Protein AF-A0A480A0G3-F1 (afdb_monomer_lite)

Organism: NCBI:txid531300

pLDDT: mean 72.16, std 15.53, range [37.84, 91.38]

Sequence (145 aa):
MTKDVKIYNQSSSEIDWKYLEASQQLQLDKQNHGADYIHLYVDDIEGDWLENWDWEDDLTDYLDAFYHHCEQGNYQFAFDTLKAGDDLLHQPENQEKGLEVYGYLVERLELECAKQTDVNNQEILKEAKHRIFILRNNGQMENMI

Structure (mmCIF, N/CA/C/O backbone):
data_AF-A0A480A0G3-F1
#
_entry.id   AF-A0A480A0G3-F1
#
loop_
_atom_site.group_PDB
_atom_site.id
_atom_site.type_symbol
_atom_site.label_atom_id
_atom_site.label_alt_id
_atom_site.label_comp_id
_atom_site.label_asym_id
_atom_site.label_entity_id
_atom_site.label_seq_id
_atom_site.pdbx_PDB_ins_code
_atom_site.Cartn_x
_atom_site.Cartn_y
_atom_site.Cartn_z
_atom_site.occupancy
_atom_site.B_iso_or_equiv
_atom_site.auth_seq_id
_atom_site.auth_comp_id
_atom_site.auth_asym_id
_atom_site.auth_atom_id
_atom_site.pdbx_PDB_model_num
ATOM 1 N N . MET A 1 1 ? -32.747 7.926 -49.176 1.00 41.00 1 MET A N 1
ATOM 2 C CA . MET A 1 1 ? -32.219 9.058 -48.386 1.00 41.00 1 MET A CA 1
ATOM 3 C C . MET A 1 1 ? -31.175 8.515 -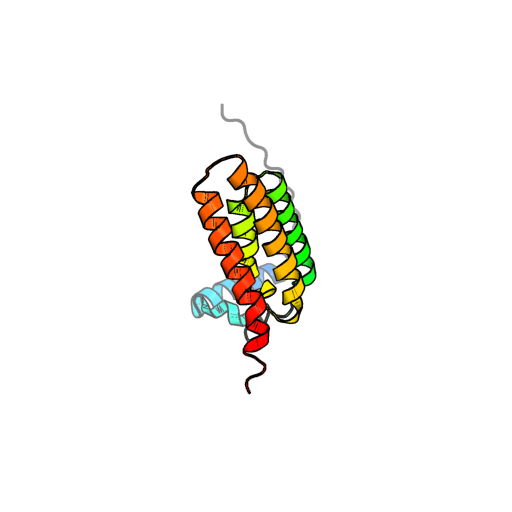47.428 1.00 41.00 1 MET A C 1
ATOM 5 O O . MET A 1 1 ? -31.530 7.974 -46.393 1.00 41.00 1 MET A O 1
ATOM 9 N N . THR A 1 2 ? -29.907 8.634 -47.792 1.00 40.97 2 THR A N 1
ATOM 10 C CA . THR A 1 2 ? -28.754 8.395 -46.919 1.00 40.97 2 THR A CA 1
ATOM 11 C C . THR A 1 2 ? -27.883 9.632 -47.065 1.00 40.97 2 THR A C 1
ATOM 13 O O . THR A 1 2 ? -27.601 10.059 -48.180 1.00 40.97 2 THR A O 1
ATOM 16 N N . LYS A 1 3 ? -27.612 10.302 -45.945 1.00 45.53 3 LYS A N 1
ATOM 17 C CA . LYS A 1 3 ? -26.909 11.586 -45.914 1.00 45.53 3 LYS A CA 1
ATOM 18 C C . LYS A 1 3 ? -25.433 11.337 -46.226 1.00 45.53 3 LYS A C 1
ATOM 20 O O . LYS A 1 3 ? -24.787 10.599 -45.489 1.00 45.53 3 LYS A O 1
ATOM 25 N N . ASP A 1 4 ? -24.931 11.953 -47.293 1.00 47.62 4 ASP A N 1
ATOM 26 C CA . ASP A 1 4 ? -23.506 11.993 -47.619 1.00 47.62 4 ASP A CA 1
ATOM 27 C C . ASP A 1 4 ? -22.721 12.655 -46.480 1.00 47.62 4 ASP A C 1
ATOM 29 O O . ASP A 1 4 ? -22.884 13.844 -46.190 1.00 47.62 4 ASP A O 1
ATOM 33 N N . VAL A 1 5 ? -21.859 11.876 -45.830 1.00 49.09 5 VAL A N 1
ATOM 34 C CA . VAL A 1 5 ? -20.850 12.389 -44.902 1.00 49.09 5 VAL A CA 1
ATOM 35 C C . VAL A 1 5 ? -19.689 12.898 -45.749 1.00 49.09 5 VAL A C 1
ATOM 37 O O . VAL A 1 5 ? -18.913 12.119 -46.299 1.00 49.09 5 VAL A O 1
ATOM 40 N N . LYS A 1 6 ? -19.575 14.222 -45.879 1.00 48.31 6 LYS A N 1
ATOM 41 C CA . LYS A 1 6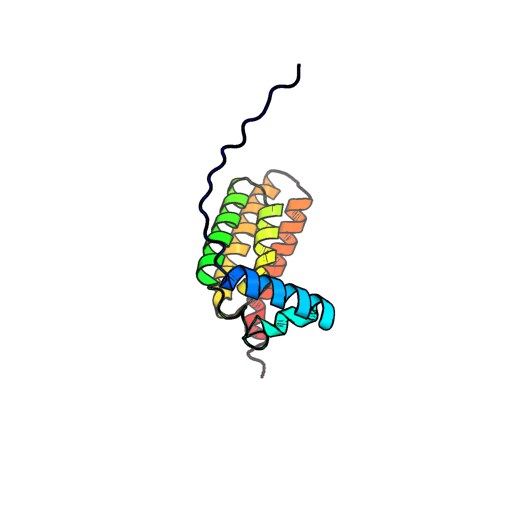 ? -18.396 14.862 -46.468 1.00 48.31 6 LYS A CA 1
ATOM 42 C C . LYS A 1 6 ? -17.229 14.720 -45.495 1.00 48.31 6 LYS A C 1
ATOM 44 O O . LYS A 1 6 ? -17.103 15.504 -44.559 1.00 48.31 6 LYS A O 1
ATOM 49 N N . ILE A 1 7 ? -16.390 13.712 -45.716 1.00 53.44 7 ILE A N 1
ATOM 50 C CA . ILE A 1 7 ? -15.070 13.638 -45.091 1.00 53.44 7 ILE A CA 1
ATOM 51 C C . ILE A 1 7 ? -14.240 14.754 -45.726 1.00 53.44 7 ILE A C 1
ATOM 53 O O . ILE A 1 7 ? -14.036 14.779 -46.941 1.00 53.44 7 ILE A O 1
ATOM 57 N N . TYR A 1 8 ? -13.839 15.726 -44.911 1.00 43.19 8 TYR A N 1
ATOM 58 C CA . TYR A 1 8 ? -12.971 16.814 -45.333 1.00 43.19 8 TYR A CA 1
ATOM 59 C C . TYR A 1 8 ? -11.650 16.222 -45.825 1.00 43.19 8 TYR A C 1
ATOM 61 O O . TYR A 1 8 ? -10.862 15.693 -45.048 1.00 43.19 8 TYR A O 1
ATOM 69 N N . ASN A 1 9 ? -11.431 16.301 -47.136 1.00 50.09 9 ASN A N 1
ATOM 70 C CA . ASN A 1 9 ? -10.154 16.002 -47.761 1.00 50.09 9 ASN A CA 1
ATOM 71 C C . ASN A 1 9 ? -9.155 17.104 -47.372 1.00 50.09 9 ASN A C 1
ATOM 73 O O . ASN A 1 9 ? -9.053 18.122 -48.054 1.00 50.09 9 ASN A O 1
ATOM 77 N N . GLN A 1 10 ? -8.450 16.922 -46.256 1.00 43.16 10 GLN A N 1
ATOM 78 C CA . GLN A 1 10 ? -7.195 17.623 -46.007 1.00 43.16 10 GLN A CA 1
ATOM 79 C C . GLN A 1 10 ? -6.079 16.816 -46.669 1.00 43.16 10 GLN A C 1
ATOM 81 O O . GLN A 1 10 ? -5.457 15.951 -46.061 1.00 43.16 10 GLN A O 1
ATOM 86 N N . SER A 1 11 ? -5.846 17.087 -47.952 1.00 51.25 11 SER A N 1
ATOM 87 C CA . SER A 1 11 ? -4.590 16.716 -48.594 1.00 51.25 11 SER A CA 1
ATOM 88 C C . SER A 1 11 ? -3.471 17.572 -47.995 1.00 51.25 11 SER A C 1
ATOM 90 O O . SER A 1 11 ? -3.377 18.756 -48.309 1.00 51.25 11 SER A O 1
ATOM 92 N N . SER A 1 12 ? -2.624 16.974 -47.157 1.00 49.94 12 SER A N 1
ATOM 93 C CA . SER A 1 12 ? -1.238 17.415 -46.981 1.00 49.94 12 SER A CA 1
ATOM 94 C C . SER A 1 12 ? -0.348 16.293 -47.497 1.00 49.94 12 SER A C 1
ATOM 96 O O . SER A 1 12 ? -0.065 15.310 -46.819 1.00 49.94 12 SER A O 1
ATOM 98 N N . SER A 1 13 ? -0.035 16.402 -48.780 1.00 58.38 13 SER A N 1
ATOM 99 C CA . SER A 1 13 ? 0.839 15.525 -49.538 1.00 58.38 13 SER A CA 1
ATOM 100 C C . SER A 1 13 ? 2.286 15.702 -49.087 1.00 58.38 13 SER A C 1
ATOM 102 O O . SER A 1 13 ? 2.974 16.577 -49.593 1.00 58.38 13 SER A O 1
ATOM 104 N N . GLU A 1 14 ? 2.729 14.856 -48.170 1.00 52.69 14 GLU A N 1
ATOM 105 C CA . GLU A 1 14 ? 4.119 14.424 -48.029 1.00 52.69 14 GLU A CA 1
ATOM 106 C C . GLU A 1 14 ? 4.055 13.126 -47.223 1.00 52.69 14 GLU A C 1
ATOM 108 O O . GLU A 1 14 ? 4.048 13.120 -45.996 1.00 52.69 14 GLU A O 1
ATOM 113 N N . ILE A 1 15 ? 3.899 11.997 -47.924 1.00 55.56 15 ILE A N 1
ATOM 114 C CA . ILE A 1 15 ? 4.295 10.722 -47.331 1.00 55.56 15 ILE A CA 1
ATOM 115 C C . ILE A 1 15 ? 5.790 10.886 -47.115 1.00 55.56 15 ILE A C 1
ATOM 117 O O . ILE A 1 15 ? 6.547 10.918 -48.086 1.00 55.56 15 ILE A O 1
ATOM 121 N N . ASP A 1 16 ? 6.196 11.086 -45.869 1.00 59.00 16 ASP A N 1
ATOM 122 C CA . ASP A 1 16 ? 7.602 11.149 -45.528 1.00 59.00 16 ASP A CA 1
ATOM 123 C C . ASP A 1 16 ? 8.172 9.756 -45.816 1.00 59.00 16 ASP A C 1
ATOM 125 O O . ASP A 1 16 ? 7.917 8.782 -45.104 1.00 59.00 16 ASP A O 1
ATOM 129 N N . TRP A 1 17 ? 8.825 9.645 -46.977 1.00 64.81 17 TRP A N 1
ATOM 130 C CA . TRP A 1 17 ? 9.242 8.385 -47.589 1.00 64.81 17 TRP A CA 1
ATOM 131 C C . TRP A 1 17 ? 10.070 7.528 -46.638 1.00 64.81 17 TRP A C 1
ATOM 133 O O . TRP A 1 17 ? 10.006 6.307 -46.721 1.00 64.81 17 TRP A O 1
ATOM 143 N N . LYS A 1 18 ? 10.749 8.164 -45.680 1.00 57.88 18 LYS A N 1
ATOM 144 C CA . LYS A 1 18 ? 11.486 7.497 -44.610 1.00 57.88 18 LYS A CA 1
ATOM 145 C C . LYS A 1 18 ? 10.579 6.670 -43.701 1.00 57.88 18 LYS A C 1
ATOM 147 O O . LYS A 1 18 ? 10.930 5.547 -43.361 1.00 57.88 18 LYS A O 1
ATOM 152 N N . TYR A 1 19 ? 9.398 7.178 -43.344 1.00 62.62 19 TYR A N 1
ATOM 153 C CA . TYR A 1 19 ? 8.430 6.429 -42.535 1.00 62.62 19 TYR A CA 1
ATOM 154 C C . TYR A 1 19 ? 7.799 5.284 -43.319 1.00 62.62 19 TYR A C 1
ATOM 156 O O . TYR A 1 19 ? 7.542 4.220 -42.753 1.00 62.62 19 TYR A O 1
ATOM 164 N N . LEU A 1 20 ? 7.555 5.478 -44.618 1.00 72.75 20 LEU A N 1
ATOM 165 C CA . LEU A 1 20 ? 7.012 4.416 -45.460 1.00 72.75 20 LEU A CA 1
ATOM 166 C C . LEU A 1 20 ? 8.036 3.294 -45.677 1.00 72.75 20 LEU A 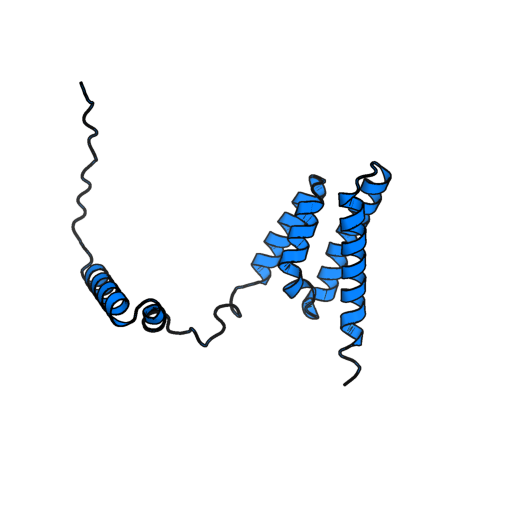C 1
ATOM 168 O O . LEU A 1 20 ? 7.682 2.124 -45.558 1.00 72.75 20 LEU A O 1
ATOM 172 N N . GLU A 1 21 ? 9.295 3.642 -45.934 1.00 73.50 21 GLU A N 1
ATOM 173 C CA . GLU A 1 21 ? 10.401 2.693 -46.076 1.00 73.50 21 GLU A CA 1
ATOM 174 C C . GLU A 1 21 ? 10.653 1.929 -44.768 1.00 73.50 21 GLU A C 1
ATOM 176 O O . GLU A 1 21 ? 10.674 0.699 -44.772 1.00 73.50 21 GLU A O 1
ATOM 181 N N . ALA A 1 22 ? 10.709 2.628 -43.628 1.00 70.38 22 ALA A N 1
ATOM 182 C CA . ALA A 1 22 ? 10.843 1.996 -42.315 1.00 70.38 22 ALA A CA 1
ATOM 183 C C . ALA A 1 22 ? 9.673 1.047 -42.004 1.00 70.38 22 ALA A C 1
ATOM 185 O O . ALA A 1 22 ? 9.876 -0.056 -41.504 1.00 70.38 22 ALA A O 1
ATOM 186 N N . SER A 1 23 ? 8.442 1.432 -42.358 1.00 71.75 23 SER A N 1
ATOM 187 C CA . SER A 1 23 ? 7.259 0.582 -42.161 1.00 71.75 23 SER A CA 1
ATOM 188 C C . SER A 1 23 ? 7.283 -0.674 -43.037 1.00 71.75 23 SER A C 1
ATOM 190 O O . SER A 1 23 ? 6.822 -1.732 -42.610 1.00 71.75 23 SER A O 1
ATOM 192 N N . GLN A 1 24 ? 7.805 -0.576 -44.263 1.00 81.19 24 GLN A N 1
ATOM 193 C CA . GLN A 1 24 ? 7.966 -1.723 -45.160 1.00 81.19 24 GLN A CA 1
ATOM 194 C C . GLN A 1 24 ? 9.054 -2.671 -44.658 1.00 81.19 24 GLN A C 1
ATOM 196 O O . GLN A 1 24 ? 8.844 -3.884 -44.651 1.00 81.19 24 GLN A O 1
ATOM 201 N N . GLN A 1 25 ? 10.169 -2.126 -44.173 1.00 78.19 25 GLN A N 1
ATOM 202 C CA . GLN A 1 25 ? 11.242 -2.921 -43.587 1.00 78.19 25 GLN A CA 1
ATOM 203 C C . GLN A 1 25 ? 10.764 -3.658 -42.327 1.00 78.19 25 GLN A C 1
ATOM 205 O O . GLN A 1 25 ? 10.936 -4.869 -42.226 1.00 78.19 25 GLN A O 1
ATOM 210 N N . LEU A 1 26 ? 10.014 -2.980 -41.451 1.00 78.00 26 LEU A N 1
ATOM 211 C CA . LEU A 1 26 ? 9.391 -3.581 -40.268 1.00 78.00 26 LEU A CA 1
ATOM 212 C C . LEU A 1 26 ? 8.464 -4.757 -40.623 1.00 78.00 26 LEU A C 1
ATOM 214 O O . LEU A 1 26 ? 8.431 -5.774 -39.928 1.00 78.00 26 LEU A O 1
ATOM 218 N N . GLN A 1 27 ? 7.693 -4.631 -41.708 1.00 78.69 27 GLN A N 1
ATOM 219 C CA . GLN A 1 27 ? 6.813 -5.704 -42.180 1.00 78.69 27 GLN A CA 1
ATOM 220 C C . GLN A 1 27 ? 7.595 -6.908 -42.707 1.00 78.69 27 GLN A C 1
ATOM 222 O O . GLN A 1 27 ? 7.196 -8.044 -42.441 1.00 78.69 27 GLN A O 1
ATOM 227 N N . LEU A 1 28 ? 8.691 -6.677 -43.432 1.00 84.19 28 LEU A N 1
ATOM 228 C CA . LEU A 1 28 ? 9.565 -7.743 -43.921 1.00 84.19 28 LEU A CA 1
ATOM 229 C C . LEU A 1 28 ? 10.267 -8.456 -42.764 1.00 84.19 28 LEU A C 1
ATOM 231 O O . LEU A 1 28 ? 10.289 -9.685 -42.723 1.00 84.19 28 LEU A O 1
ATOM 235 N N . ASP A 1 29 ? 10.759 -7.707 -41.782 1.00 79.50 29 ASP A N 1
ATOM 236 C CA . ASP A 1 29 ? 11.457 -8.277 -40.633 1.00 79.50 29 ASP A CA 1
ATOM 237 C C . ASP A 1 29 ? 10.507 -9.101 -39.761 1.00 79.50 29 ASP A C 1
ATOM 239 O O . ASP A 1 29 ? 10.849 -10.211 -39.357 1.00 79.50 29 ASP A O 1
ATOM 243 N N . LYS A 1 30 ? 9.263 -8.644 -39.575 1.00 75.75 30 LYS A N 1
ATOM 244 C CA . LYS A 1 30 ? 8.207 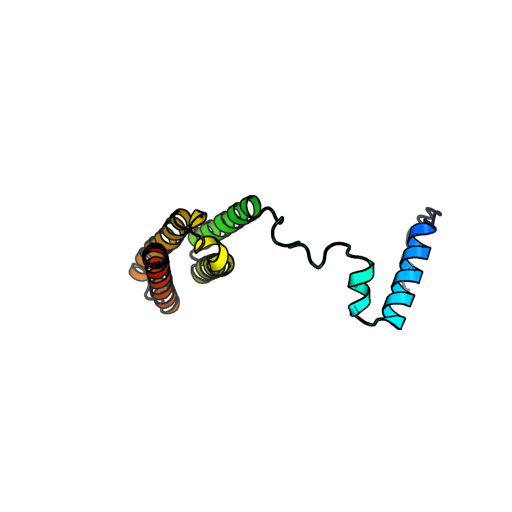-9.436 -38.927 1.00 75.75 30 LYS A CA 1
ATOM 245 C C . LYS A 1 30 ? 7.891 -10.730 -39.685 1.00 75.75 30 LYS A C 1
ATOM 247 O O . LYS A 1 30 ? 7.640 -11.760 -39.062 1.00 75.75 30 LYS A O 1
ATOM 252 N N . GLN A 1 31 ? 7.875 -10.703 -41.019 1.00 81.06 31 GLN A N 1
ATOM 253 C CA . GLN A 1 31 ? 7.649 -11.913 -41.823 1.00 81.06 31 GLN A CA 1
ATOM 254 C C . GLN A 1 31 ? 8.814 -12.905 -41.722 1.00 81.06 31 GLN A C 1
ATOM 256 O O . GLN A 1 31 ? 8.576 -14.111 -41.697 1.00 81.06 31 GLN A O 1
ATOM 261 N N . ASN A 1 32 ? 10.048 -12.405 -41.643 1.00 79.06 32 ASN A N 1
ATOM 262 C CA . ASN A 1 32 ? 11.254 -13.230 -41.621 1.00 79.06 32 ASN A CA 1
ATOM 263 C C . ASN A 1 32 ? 11.603 -13.762 -40.221 1.00 79.06 32 ASN A C 1
ATOM 265 O O . ASN A 1 32 ? 12.092 -14.884 -40.106 1.00 79.06 32 ASN A O 1
ATOM 269 N N . HIS A 1 33 ? 11.344 -12.977 -39.171 1.00 70.69 33 HIS A N 1
ATOM 270 C CA . HIS A 1 33 ? 11.790 -13.246 -37.797 1.00 70.69 33 HIS A CA 1
ATOM 271 C C . HIS A 1 33 ? 10.641 -13.429 -36.787 1.00 70.69 33 HIS A C 1
ATOM 273 O O . HIS A 1 33 ? 10.888 -13.663 -35.608 1.00 70.69 33 HIS A O 1
ATOM 279 N N . GLY A 1 34 ? 9.374 -13.363 -37.209 1.00 72.12 34 GLY A N 1
ATOM 280 C CA . GLY A 1 34 ? 8.240 -13.601 -36.311 1.00 72.12 34 GLY A CA 1
ATOM 281 C C . GLY A 1 34 ? 8.083 -12.494 -35.265 1.00 72.12 34 GLY A C 1
ATOM 282 O O . GLY A 1 34 ? 7.976 -11.335 -35.640 1.00 72.12 34 GLY A O 1
ATOM 283 N N . ALA A 1 35 ? 8.006 -12.835 -33.972 1.00 66.69 35 ALA A N 1
ATOM 284 C CA . ALA A 1 35 ? 7.929 -11.864 -32.867 1.00 66.69 35 ALA A CA 1
ATOM 285 C C . ALA A 1 35 ? 9.313 -11.356 -32.414 1.00 66.69 35 ALA A C 1
ATOM 287 O O . ALA A 1 35 ? 9.404 -10.288 -31.814 1.00 66.69 35 ALA A O 1
ATOM 288 N N . ASP A 1 36 ? 10.382 -12.064 -32.783 1.00 65.06 36 ASP A N 1
ATOM 289 C CA . ASP A 1 36 ? 11.754 -11.788 -32.338 1.00 65.06 36 ASP A CA 1
ATOM 290 C C . ASP A 1 36 ? 12.395 -10.617 -33.110 1.00 65.06 36 ASP A C 1
ATOM 292 O O . ASP A 1 36 ? 13.489 -10.161 -32.787 1.00 65.06 36 ASP A O 1
ATOM 296 N N . TYR A 1 37 ? 11.700 -10.077 -34.119 1.00 67.44 37 TYR A N 1
ATOM 297 C CA . TYR A 1 37 ? 12.137 -8.908 -34.890 1.00 67.44 37 TYR A CA 1
ATOM 298 C C . TYR A 1 37 ? 12.220 -7.619 -34.060 1.00 67.44 37 TYR A C 1
ATOM 300 O O . TYR A 1 37 ? 12.904 -6.685 -34.465 1.00 67.44 37 TYR A O 1
ATOM 308 N N . ILE A 1 38 ? 11.534 -7.554 -32.911 1.00 66.31 38 ILE A N 1
ATOM 309 C CA . ILE A 1 38 ? 11.523 -6.376 -32.029 1.00 66.31 38 ILE A CA 1
ATOM 310 C C . ILE A 1 38 ? 12.947 -6.046 -31.551 1.00 66.31 38 ILE A C 1
ATOM 312 O O . ILE A 1 38 ? 13.298 -4.872 -31.464 1.00 66.31 38 ILE A O 1
ATOM 316 N N . HIS A 1 39 ? 13.798 -7.066 -31.371 1.00 66.06 39 HIS A N 1
ATOM 317 C CA . HIS A 1 39 ? 15.210 -6.905 -31.010 1.00 66.06 39 HIS A CA 1
ATOM 318 C C . HIS A 1 39 ? 16.056 -6.160 -32.055 1.00 66.06 39 HIS A C 1
ATOM 320 O O . HIS A 1 39 ? 17.132 -5.681 -31.727 1.00 66.06 39 HIS A O 1
ATOM 326 N N . LEU A 1 40 ? 15.592 -6.036 -33.305 1.00 64.12 40 LEU A N 1
ATOM 327 C CA . LEU A 1 40 ? 16.298 -5.293 -34.360 1.00 64.12 40 LEU A CA 1
ATOM 328 C C . LEU A 1 40 ? 16.059 -3.778 -34.290 1.00 64.12 40 LEU A C 1
ATOM 330 O O . LEU A 1 40 ? 16.745 -3.022 -34.971 1.00 64.12 40 LEU A O 1
ATOM 334 N N . TYR A 1 41 ? 15.063 -3.347 -33.512 1.00 63.38 41 TYR A N 1
ATOM 335 C CA . TYR A 1 41 ? 14.601 -1.958 -33.443 1.00 63.38 41 TYR A CA 1
ATOM 336 C C . TYR A 1 41 ? 14.666 -1.364 -32.033 1.00 63.38 41 TYR A C 1
ATOM 338 O O . TYR A 1 41 ? 14.366 -0.186 -31.850 1.00 63.38 41 TYR A O 1
ATOM 346 N N . VAL A 1 42 ? 15.029 -2.172 -31.041 1.00 60.75 42 VAL A N 1
ATOM 347 C CA . VAL A 1 42 ? 15.214 -1.752 -29.655 1.00 60.75 42 VAL A CA 1
ATOM 348 C C . VAL A 1 42 ? 16.666 -2.052 -29.305 1.00 60.75 42 VAL A C 1
ATOM 350 O O . VAL A 1 42 ? 17.029 -3.210 -29.119 1.00 60.75 42 VAL A O 1
ATOM 353 N N . ASP A 1 43 ? 17.487 -1.002 -29.262 1.00 54.34 43 ASP A N 1
ATOM 354 C CA . ASP A 1 43 ? 18.943 -1.100 -29.074 1.00 54.34 43 ASP A CA 1
ATOM 355 C C . ASP A 1 43 ? 19.353 -1.559 -27.662 1.00 54.34 43 ASP A C 1
ATOM 357 O O . ASP A 1 43 ? 20.522 -1.856 -27.438 1.00 54.34 43 ASP A O 1
ATOM 361 N N . ASP A 1 44 ? 18.409 -1.644 -26.720 1.00 54.25 44 ASP A N 1
ATOM 362 C CA . ASP A 1 44 ? 18.701 -1.926 -25.315 1.00 54.25 44 ASP A CA 1
ATOM 363 C C . ASP A 1 44 ? 17.640 -2.848 -24.693 1.00 54.25 44 ASP A C 1
ATOM 365 O O . ASP A 1 44 ? 16.752 -2.426 -23.958 1.00 54.25 44 ASP A O 1
ATOM 369 N N . ILE A 1 45 ? 17.674 -4.127 -25.076 1.00 52.97 45 ILE A N 1
ATOM 370 C CA . ILE A 1 45 ? 16.870 -5.182 -24.425 1.00 52.97 45 ILE A CA 1
ATOM 371 C C . ILE A 1 45 ? 17.659 -5.850 -23.288 1.00 52.97 45 ILE A C 1
ATOM 373 O O . ILE A 1 45 ? 17.069 -6.491 -22.421 1.00 52.97 45 ILE A O 1
ATOM 377 N N . GLU A 1 46 ? 18.988 -5.700 -23.292 1.00 52.91 46 GLU A N 1
ATOM 378 C CA . GLU A 1 46 ? 19.880 -6.191 -22.234 1.00 52.91 46 GLU A CA 1
ATOM 379 C C . GLU A 1 46 ? 20.161 -5.144 -21.146 1.00 52.91 46 GLU A C 1
ATOM 381 O O . GLU A 1 46 ? 20.563 -5.527 -20.050 1.00 52.91 46 GLU A O 1
ATOM 386 N N . GLY A 1 47 ? 19.954 -3.851 -21.414 1.00 51.00 47 GLY A N 1
ATOM 387 C CA . GLY A 1 47 ? 19.931 -2.807 -20.396 1.00 51.00 47 GLY A CA 1
ATOM 388 C C . GLY A 1 47 ? 18.574 -2.760 -19.711 1.00 51.00 47 GLY A C 1
ATOM 389 O O . GLY A 1 47 ? 17.530 -2.876 -20.358 1.00 51.00 47 GLY A O 1
ATOM 390 N N . ASP A 1 48 ? 18.585 -2.598 -18.391 1.00 52.94 48 ASP A N 1
ATOM 391 C CA . ASP A 1 48 ? 17.393 -2.473 -17.566 1.00 52.94 48 ASP A CA 1
ATOM 392 C C . ASP A 1 48 ? 16.618 -1.190 -17.926 1.00 52.94 48 ASP A C 1
ATOM 394 O O . ASP A 1 48 ? 16.649 -0.166 -17.253 1.00 52.94 48 ASP A O 1
ATOM 398 N N . TRP A 1 49 ? 15.849 -1.252 -19.008 1.00 52.66 49 TRP A N 1
ATOM 399 C CA . TRP A 1 49 ? 14.832 -0.280 -19.407 1.00 52.66 49 TRP A CA 1
ATOM 400 C C . TRP A 1 49 ? 13.817 0.035 -18.290 1.00 52.66 49 TRP A C 1
ATOM 402 O O . TRP A 1 49 ? 13.132 1.054 -18.363 1.00 52.66 49 TRP A O 1
ATOM 412 N N . LEU A 1 50 ? 13.759 -0.815 -17.255 1.00 52.59 50 LEU A N 1
ATOM 413 C CA . LEU A 1 50 ? 13.012 -0.627 -16.011 1.00 52.59 50 LEU A CA 1
ATOM 414 C C . LEU A 1 50 ? 13.830 0.015 -14.869 1.00 52.59 50 LEU A C 1
ATOM 416 O O . LEU A 1 50 ? 13.214 0.551 -13.958 1.00 52.59 50 LEU A O 1
ATOM 420 N N . GLU A 1 51 ? 15.170 -0.002 -14.885 1.00 49.03 51 GLU A N 1
ATOM 421 C CA . GLU A 1 51 ? 16.008 0.641 -13.845 1.00 49.03 51 GLU A CA 1
ATOM 422 C C . GLU A 1 51 ? 15.957 2.173 -13.921 1.00 49.03 51 GLU A C 1
ATOM 424 O O . GLU A 1 51 ? 16.138 2.841 -12.908 1.00 49.03 51 GLU A O 1
ATOM 429 N N . ASN A 1 52 ? 15.706 2.737 -15.110 1.00 46.66 52 ASN A N 1
ATOM 430 C CA . ASN A 1 52 ? 15.651 4.188 -15.338 1.00 46.66 52 ASN A CA 1
ATOM 431 C C . ASN A 1 52 ? 14.221 4.745 -15.448 1.00 46.66 52 ASN A C 1
ATOM 433 O O . ASN A 1 52 ? 14.045 5.893 -15.863 1.00 46.66 52 ASN A O 1
ATOM 437 N N . TRP A 1 53 ? 13.191 3.953 -15.136 1.00 51.69 53 TRP A N 1
ATOM 438 C CA . TRP A 1 53 ? 11.873 4.532 -14.871 1.00 51.69 53 TRP A CA 1
ATOM 439 C C . TRP A 1 53 ? 11.955 5.247 -13.526 1.00 51.69 53 TRP A C 1
ATOM 441 O O . TRP A 1 53 ? 12.339 4.644 -12.526 1.00 51.69 53 TRP A O 1
ATOM 451 N N . ASP A 1 54 ? 11.678 6.549 -13.541 1.00 52.19 54 ASP A N 1
ATOM 452 C CA . ASP A 1 54 ? 11.841 7.466 -12.412 1.00 52.19 54 ASP A CA 1
ATOM 453 C C . ASP A 1 54 ? 10.778 7.167 -11.340 1.00 52.19 54 ASP A C 1
ATOM 455 O O . ASP A 1 54 ? 9.746 7.823 -11.221 1.00 52.19 54 ASP A O 1
ATOM 459 N N . TRP A 1 55 ? 11.004 6.086 -10.596 1.00 50.16 55 TRP A N 1
ATOM 460 C CA . TRP A 1 55 ? 10.095 5.511 -9.605 1.00 50.16 55 TRP A CA 1
ATOM 461 C C . TRP A 1 55 ? 9.741 6.485 -8.470 1.00 50.16 55 TRP A C 1
ATOM 463 O O . TRP A 1 55 ? 8.770 6.250 -7.752 1.00 50.16 55 TRP A O 1
ATOM 473 N N . GLU A 1 56 ? 10.500 7.572 -8.299 1.00 53.12 56 GLU A N 1
ATOM 474 C CA . GLU A 1 56 ? 10.217 8.633 -7.327 1.00 53.12 56 GLU A CA 1
ATOM 475 C C . GLU A 1 56 ? 8.954 9.440 -7.690 1.00 53.12 56 GLU A C 1
ATOM 477 O O . GLU A 1 56 ? 8.134 9.728 -6.807 1.00 53.12 56 GLU A O 1
ATOM 482 N N . ASP A 1 57 ? 8.750 9.747 -8.978 1.00 55.28 57 ASP A N 1
ATOM 483 C CA . ASP A 1 57 ? 7.539 10.429 -9.462 1.00 55.28 57 ASP A CA 1
ATOM 484 C C . ASP A 1 57 ? 6.324 9.480 -9.391 1.00 55.28 57 ASP A C 1
ATOM 486 O O . ASP A 1 57 ? 5.250 9.866 -8.920 1.00 55.28 57 ASP A O 1
ATOM 490 N N . ASP A 1 58 ? 6.514 8.199 -9.728 1.00 58.91 58 ASP A N 1
ATOM 491 C CA . ASP A 1 58 ? 5.456 7.178 -9.679 1.00 58.91 58 ASP A CA 1
ATOM 492 C C . ASP A 1 58 ? 5.035 6.811 -8.241 1.00 58.91 58 ASP A C 1
ATOM 494 O O . ASP A 1 58 ? 3.859 6.532 -7.983 1.00 58.91 58 ASP A O 1
ATOM 498 N N . LEU A 1 59 ? 5.961 6.835 -7.271 1.00 66.75 59 LEU A N 1
ATOM 499 C CA . LEU A 1 59 ? 5.649 6.556 -5.865 1.00 66.75 59 LEU A CA 1
ATOM 500 C C . LEU A 1 59 ? 4.741 7.638 -5.274 1.00 66.75 59 LEU A C 1
ATOM 502 O O . LEU A 1 59 ? 3.859 7.331 -4.473 1.00 66.75 59 LEU A O 1
ATOM 506 N N . THR A 1 60 ? 4.927 8.895 -5.674 1.00 73.44 60 THR A N 1
ATOM 507 C CA . THR A 1 60 ? 4.104 10.010 -5.190 1.00 73.44 60 THR A CA 1
ATOM 508 C C . THR A 1 60 ? 2.660 9.876 -5.673 1.00 73.44 60 THR A C 1
ATOM 510 O O . THR A 1 60 ? 1.741 9.879 -4.851 1.00 73.44 60 THR A O 1
ATOM 513 N N . ASP A 1 61 ? 2.458 9.648 -6.972 1.00 76.00 61 ASP A N 1
ATOM 514 C CA . ASP A 1 61 ? 1.126 9.434 -7.557 1.00 76.00 61 ASP A CA 1
ATOM 515 C C . ASP A 1 61 ? 0.428 8.202 -6.959 1.00 76.00 61 ASP A C 1
ATOM 517 O O . ASP A 1 61 ? -0.777 8.199 -6.676 1.00 76.00 61 ASP A O 1
ATOM 521 N N . TYR A 1 62 ? 1.200 7.150 -6.705 1.00 76.06 62 TYR A N 1
ATOM 522 C CA . TYR A 1 62 ? 0.723 5.936 -6.064 1.00 76.06 62 TYR A CA 1
ATOM 523 C C . TYR A 1 62 ? 0.275 6.166 -4.611 1.00 76.06 62 TYR A C 1
ATOM 525 O O . TYR A 1 62 ? -0.778 5.673 -4.186 1.00 76.06 62 TYR A O 1
ATOM 533 N N . LEU A 1 63 ? 1.050 6.931 -3.839 1.00 82.06 63 LEU A N 1
ATOM 534 C CA . LEU A 1 63 ? 0.718 7.282 -2.459 1.00 82.06 63 LEU A CA 1
ATOM 535 C C . LEU A 1 63 ? -0.525 8.174 -2.397 1.00 82.06 63 LEU A C 1
ATOM 537 O O . LEU A 1 63 ? -1.392 7.957 -1.546 1.00 82.06 63 LEU A O 1
ATOM 541 N N . ASP A 1 64 ? -0.661 9.117 -3.326 1.00 84.88 64 ASP A N 1
ATOM 542 C CA . ASP A 1 64 ? -1.846 9.966 -3.440 1.00 84.88 64 ASP A CA 1
ATOM 543 C C . ASP A 1 64 ? -3.109 9.139 -3.728 1.00 84.88 64 ASP A C 1
ATOM 545 O O . ASP A 1 64 ? -4.142 9.323 -3.070 1.00 84.88 64 ASP A O 1
ATOM 549 N N . ALA A 1 65 ? -3.026 8.158 -4.633 1.00 83.56 65 ALA A N 1
ATOM 550 C CA . ALA A 1 65 ? -4.122 7.225 -4.891 1.00 83.56 65 ALA A CA 1
ATOM 551 C C . ALA A 1 65 ? -4.497 6.413 -3.635 1.00 83.56 65 ALA A C 1
ATOM 553 O O . ALA A 1 65 ? -5.682 6.266 -3.313 1.00 83.56 65 ALA A O 1
ATOM 554 N N . PHE A 1 66 ? -3.502 5.939 -2.879 1.00 88.94 66 PHE A N 1
ATOM 555 C CA . PHE A 1 66 ? -3.720 5.239 -1.612 1.00 88.94 66 PHE A CA 1
ATOM 556 C C . PHE A 1 66 ? -4.480 6.100 -0.591 1.00 88.94 66 PHE A C 1
ATOM 558 O O . PHE A 1 66 ? -5.483 5.649 -0.018 1.00 88.94 66 PHE A O 1
ATOM 565 N N . TYR A 1 67 ? -4.035 7.340 -0.361 1.00 86.94 67 TYR A N 1
ATOM 566 C CA . TYR A 1 67 ? -4.695 8.233 0.591 1.00 86.94 67 TYR A CA 1
ATOM 567 C C . TYR A 1 67 ? -6.121 8.558 0.145 1.00 86.94 67 TYR A C 1
ATOM 569 O O . TYR A 1 67 ? -7.042 8.507 0.965 1.00 86.94 67 TYR A O 1
ATOM 577 N N . HIS A 1 68 ? -6.330 8.780 -1.154 1.00 88.44 68 HIS A N 1
ATOM 578 C CA . HIS A 1 68 ? -7.652 9.013 -1.722 1.00 88.44 68 HIS A CA 1
ATOM 579 C C . HIS A 1 68 ? -8.613 7.839 -1.474 1.00 88.44 68 HIS A C 1
ATOM 581 O O . HIS A 1 68 ? -9.753 8.037 -1.041 1.00 88.44 68 HIS A O 1
ATOM 587 N N . HIS A 1 69 ? -8.160 6.598 -1.673 1.00 83.62 69 HIS A N 1
ATOM 588 C CA . HIS A 1 69 ? -8.966 5.411 -1.379 1.00 83.62 69 HIS A CA 1
ATOM 589 C C . HIS A 1 69 ? -9.279 5.267 0.117 1.00 83.62 69 HIS A C 1
ATOM 591 O O . HIS A 1 69 ? -10.407 4.914 0.476 1.00 83.62 69 HIS A O 1
ATOM 597 N N . CYS A 1 70 ? -8.332 5.602 1.000 1.00 85.56 70 CYS A N 1
ATOM 598 C CA . CYS A 1 70 ? -8.567 5.618 2.446 1.00 85.56 70 CYS A CA 1
ATOM 599 C C . CYS A 1 70 ? -9.623 6.655 2.863 1.00 85.56 70 CYS A C 1
ATOM 601 O O . CYS A 1 70 ? -10.440 6.374 3.743 1.00 85.56 70 CYS A O 1
ATOM 603 N N . GLU A 1 71 ? -9.628 7.842 2.252 1.00 85.00 71 GLU A N 1
ATOM 604 C CA . GLU A 1 71 ? -10.625 8.892 2.515 1.00 85.00 71 GLU A CA 1
ATOM 605 C C . GLU A 1 71 ? -12.033 8.490 2.072 1.00 85.00 71 GLU A C 1
ATOM 607 O O . GLU A 1 71 ? -13.013 8.805 2.748 1.00 85.00 71 GLU A O 1
ATOM 612 N N . GLN A 1 72 ? -12.135 7.745 0.971 1.00 83.56 72 GLN A N 1
ATOM 613 C CA . GLN A 1 72 ? -13.396 7.195 0.471 1.00 83.56 72 GLN A CA 1
ATOM 614 C C . GLN A 1 72 ? -13.920 6.012 1.301 1.00 83.56 72 GLN A C 1
ATOM 616 O O . GLN A 1 72 ? -15.017 5.521 1.032 1.00 83.56 72 GLN A O 1
ATOM 621 N N . GLY A 1 73 ? -13.147 5.526 2.280 1.00 83.06 73 GLY A N 1
ATOM 622 C CA . GLY A 1 73 ? -13.450 4.297 3.017 1.00 83.06 73 GLY A CA 1
ATOM 623 C C . GLY A 1 73 ? -13.320 3.035 2.158 1.00 83.06 73 GLY A C 1
ATOM 624 O O . GLY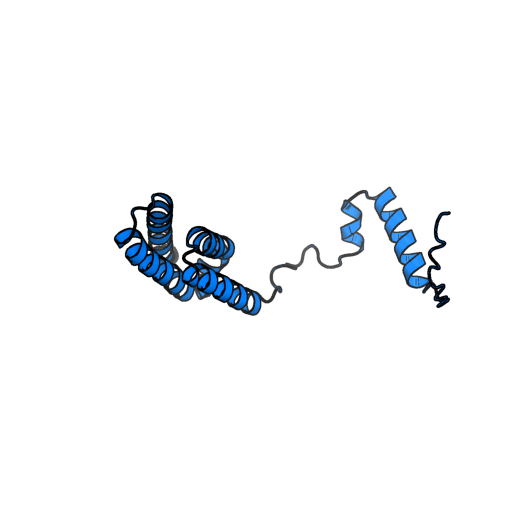 A 1 73 ? -13.837 1.979 2.519 1.00 83.06 73 GLY A O 1
ATOM 625 N N . ASN A 1 74 ? -12.648 3.132 1.008 1.00 86.56 74 ASN A N 1
ATOM 626 C CA . ASN A 1 74 ? -12.462 2.026 0.083 1.00 86.56 74 ASN A CA 1
ATOM 627 C C . ASN A 1 74 ? -11.174 1.260 0.412 1.00 86.56 74 ASN A C 1
ATOM 629 O O . ASN A 1 74 ? -10.189 1.291 -0.327 1.00 86.56 74 ASN A O 1
ATOM 633 N N . TYR A 1 75 ? -11.178 0.591 1.565 1.00 87.19 75 TYR A N 1
ATOM 634 C CA . TYR A 1 75 ? -9.979 -0.035 2.125 1.00 87.19 75 TYR A CA 1
ATOM 635 C C . TYR A 1 75 ? -9.457 -1.225 1.321 1.00 87.19 75 TYR A C 1
ATOM 637 O O . TYR A 1 75 ? -8.264 -1.503 1.380 1.00 87.19 75 TYR A O 1
ATOM 645 N N . GLN A 1 76 ? -10.320 -1.894 0.550 1.00 84.38 76 GLN A N 1
ATOM 646 C CA . GLN A 1 76 ? -9.889 -2.941 -0.376 1.00 84.38 76 GLN A CA 1
ATOM 647 C C . GLN A 1 76 ? -8.966 -2.358 -1.445 1.00 84.38 76 GLN A C 1
ATOM 649 O O . GLN A 1 76 ? -7.846 -2.824 -1.605 1.00 84.38 76 GLN A O 1
ATOM 654 N N . PHE A 1 77 ? -9.405 -1.288 -2.112 1.00 84.00 77 PHE A N 1
ATOM 655 C CA . PHE A 1 77 ? -8.590 -0.627 -3.126 1.00 84.00 77 PHE A CA 1
ATOM 656 C C . PHE A 1 77 ? -7.357 0.033 -2.514 1.00 84.00 77 PHE A C 1
ATOM 658 O O . PHE A 1 77 ? -6.287 -0.086 -3.087 1.00 84.00 77 PHE A O 1
ATOM 665 N N . ALA A 1 78 ? -7.465 0.645 -1.330 1.00 86.38 78 ALA A N 1
ATOM 666 C CA . ALA A 1 78 ? -6.295 1.187 -0.638 1.00 86.38 78 ALA A CA 1
ATOM 667 C C . ALA A 1 78 ? -5.238 0.102 -0.360 1.00 86.38 78 ALA A C 1
ATOM 669 O O . ALA A 1 78 ? -4.047 0.324 -0.562 1.00 86.38 78 ALA A O 1
ATOM 670 N N . PHE A 1 79 ? -5.666 -1.083 0.080 1.00 86.81 79 PHE A N 1
ATOM 671 C CA . PHE A 1 79 ? -4.760 -2.201 0.316 1.00 86.81 79 PHE A CA 1
ATOM 672 C C . PHE A 1 79 ? -4.190 -2.784 -0.982 1.00 86.81 79 PHE A C 1
ATOM 674 O O . PHE A 1 79 ? -2.994 -3.053 -1.045 1.00 86.81 79 PHE A O 1
ATOM 681 N N . ASP A 1 80 ? -5.013 -2.946 -2.019 1.00 83.88 80 ASP A N 1
ATOM 682 C CA . ASP A 1 80 ? -4.568 -3.429 -3.330 1.00 83.88 80 ASP A CA 1
ATOM 683 C C . ASP A 1 80 ? -3.572 -2.466 -3.977 1.00 83.88 80 ASP A C 1
ATOM 685 O O . ASP A 1 80 ? -2.603 -2.929 -4.577 1.00 83.88 80 ASP A O 1
ATOM 689 N N . THR A 1 81 ? -3.770 -1.152 -3.795 1.00 83.69 81 THR A N 1
ATOM 690 C CA . THR A 1 81 ? -2.776 -0.136 -4.132 1.00 83.69 81 THR A CA 1
ATOM 691 C C . THR A 1 81 ? -1.492 -0.473 -3.403 1.00 83.69 81 THR A C 1
ATOM 693 O O . THR A 1 81 ? -0.581 -0.885 -4.097 1.00 83.69 81 THR A O 1
ATOM 696 N N . LEU A 1 82 ? -1.451 -0.457 -2.056 1.00 85.19 82 LEU A N 1
ATOM 697 C CA . LEU A 1 82 ? -0.233 -0.740 -1.266 1.00 85.19 82 LEU A CA 1
ATOM 698 C C . LEU A 1 82 ? 0.491 -2.041 -1.642 1.00 85.19 82 LEU A C 1
ATOM 700 O O . LEU A 1 82 ? 1.719 -2.090 -1.630 1.00 85.19 82 LEU A O 1
ATOM 704 N N . LYS A 1 83 ? -0.266 -3.083 -1.976 1.00 84.25 83 LYS A N 1
ATOM 705 C CA . LYS A 1 83 ? 0.274 -4.381 -2.368 1.00 84.25 83 LYS A CA 1
ATOM 706 C C . LYS A 1 83 ? 0.965 -4.346 -3.730 1.00 84.25 83 LYS A C 1
ATOM 708 O O . LYS A 1 83 ? 1.921 -5.086 -3.933 1.00 84.25 83 LYS A O 1
ATOM 713 N N . ALA A 1 84 ? 0.498 -3.525 -4.669 1.00 80.50 84 ALA A N 1
ATOM 714 C CA . ALA A 1 84 ? 1.109 -3.417 -5.993 1.00 80.50 84 ALA A CA 1
ATOM 715 C C . ALA A 1 84 ? 2.520 -2.805 -5.939 1.00 80.50 84 ALA A C 1
ATOM 717 O O . ALA A 1 84 ? 3.369 -3.164 -6.745 1.00 80.50 84 ALA A O 1
ATOM 718 N N . GLY A 1 85 ? 2.781 -1.934 -4.966 1.00 75.00 85 GLY A N 1
ATOM 719 C CA . GLY A 1 85 ? 4.091 -1.344 -4.689 1.00 75.00 85 GLY A CA 1
ATOM 720 C C . GLY A 1 85 ? 4.827 -2.005 -3.525 1.00 75.00 85 GLY A C 1
ATOM 721 O O . GLY A 1 85 ? 5.757 -1.405 -2.992 1.00 75.00 85 GLY A O 1
ATOM 722 N N . ASP A 1 86 ? 4.443 -3.221 -3.115 1.00 78.06 86 ASP A N 1
ATOM 723 C CA . ASP A 1 86 ? 5.161 -3.956 -2.068 1.00 78.06 86 ASP A CA 1
ATOM 724 C C . ASP A 1 86 ? 6.644 -4.102 -2.417 1.00 78.06 86 ASP A C 1
ATOM 726 O O . ASP A 1 86 ? 7.486 -3.876 -1.554 1.00 78.06 86 ASP A O 1
ATOM 730 N N . ASP A 1 87 ? 6.977 -4.428 -3.664 1.00 78.81 87 ASP A N 1
ATOM 731 C CA . ASP A 1 87 ? 8.367 -4.636 -4.083 1.00 78.81 87 ASP A CA 1
ATOM 732 C C . A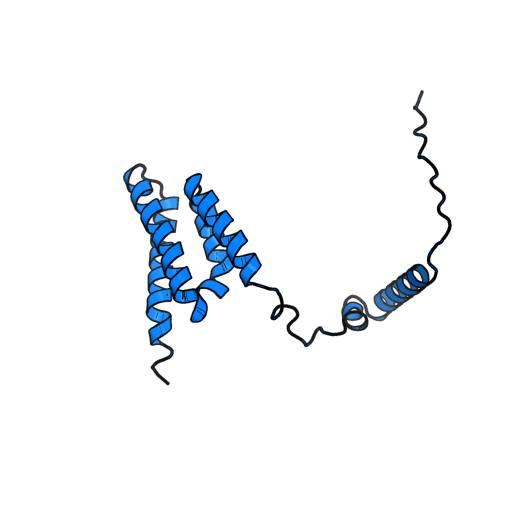SP A 1 87 ? 9.240 -3.396 -3.825 1.00 78.81 87 ASP A C 1
ATOM 734 O O . ASP A 1 87 ? 10.388 -3.534 -3.407 1.00 78.81 87 ASP A O 1
ATOM 738 N N . LEU A 1 88 ? 8.670 -2.194 -3.972 1.00 77.31 88 LEU A N 1
ATOM 739 C CA . LEU A 1 88 ? 9.326 -0.922 -3.656 1.00 77.31 88 LEU A CA 1
ATOM 740 C C . LEU A 1 88 ? 9.350 -0.659 -2.147 1.00 77.31 88 LEU A C 1
ATOM 742 O O . LEU A 1 88 ? 10.394 -0.341 -1.587 1.00 77.31 88 LEU A O 1
ATOM 746 N N . LEU A 1 89 ? 8.217 -0.831 -1.458 1.00 77.38 89 LEU A N 1
ATOM 747 C CA . LEU A 1 89 ? 8.093 -0.548 -0.021 1.00 77.38 89 LEU A CA 1
ATOM 748 C C . LEU A 1 89 ? 8.929 -1.487 0.865 1.00 77.38 89 LEU A C 1
ATOM 750 O O . LEU A 1 89 ? 9.227 -1.141 2.009 1.00 77.38 89 LEU A O 1
ATOM 754 N N . HIS A 1 90 ? 9.291 -2.671 0.366 1.00 76.19 90 HIS A N 1
ATOM 755 C CA . HIS A 1 90 ? 10.162 -3.617 1.068 1.00 76.19 90 HIS A CA 1
ATOM 756 C C . HIS A 1 90 ? 11.658 -3.340 0.860 1.00 76.19 90 HIS A C 1
ATOM 758 O O . HIS A 1 90 ? 12.468 -3.975 1.542 1.00 76.19 90 HIS A O 1
ATOM 764 N N . GLN A 1 91 ? 12.034 -2.407 -0.024 1.00 79.75 91 GLN A N 1
ATOM 765 C CA . GLN A 1 91 ? 13.423 -1.974 -0.165 1.00 79.75 91 GLN A CA 1
ATOM 766 C C . GLN A 1 91 ? 13.888 -1.240 1.107 1.00 79.75 91 GLN A C 1
ATOM 768 O O . GLN A 1 91 ? 13.102 -0.504 1.711 1.00 79.75 91 GLN A O 1
ATOM 773 N N . PRO A 1 92 ? 15.160 -1.387 1.524 1.00 74.25 92 PRO A N 1
ATOM 774 C CA . PRO A 1 92 ? 15.674 -0.762 2.747 1.00 74.25 92 PRO A CA 1
ATOM 775 C C . PRO A 1 92 ? 15.506 0.765 2.784 1.00 74.25 92 PRO A C 1
ATOM 777 O O . PRO A 1 92 ? 15.181 1.330 3.824 1.00 74.25 92 PRO A O 1
ATOM 780 N N . GLU A 1 93 ? 15.677 1.426 1.640 1.00 77.38 93 GLU A N 1
ATOM 781 C CA . GLU A 1 93 ? 15.527 2.878 1.469 1.00 77.38 93 GLU A CA 1
ATOM 782 C C . GLU A 1 93 ? 14.087 3.381 1.638 1.00 77.38 93 GLU A C 1
ATOM 784 O O . GLU A 1 93 ? 13.875 4.495 2.113 1.00 77.38 93 GLU A O 1
ATOM 789 N N . ASN A 1 94 ? 13.100 2.525 1.367 1.00 78.25 94 ASN A N 1
ATOM 790 C CA . ASN A 1 94 ? 11.674 2.843 1.455 1.00 78.25 94 ASN A CA 1
ATOM 791 C C . ASN A 1 94 ? 10.988 2.212 2.680 1.00 78.25 94 ASN A C 1
ATOM 793 O O . ASN A 1 94 ? 9.785 2.388 2.883 1.00 78.25 94 ASN A O 1
ATOM 797 N N . GLN A 1 95 ? 11.739 1.515 3.538 1.00 79.25 95 GLN A N 1
ATOM 798 C CA . GLN A 1 95 ? 11.215 0.783 4.694 1.00 79.25 95 GLN A CA 1
ATOM 799 C C . GLN A 1 95 ? 10.458 1.690 5.680 1.00 79.25 95 GLN A C 1
ATOM 801 O O . GLN A 1 95 ? 9.403 1.308 6.193 1.00 79.25 95 GLN A O 1
ATOM 806 N N . GLU A 1 96 ? 10.971 2.897 5.948 1.00 84.31 96 GLU A N 1
ATOM 807 C CA . GLU A 1 96 ? 10.297 3.881 6.809 1.00 84.31 96 GLU A CA 1
ATOM 808 C C . GLU A 1 96 ? 8.941 4.282 6.218 1.00 84.31 96 GLU A C 1
ATOM 810 O O . GLU A 1 96 ? 7.926 4.273 6.922 1.00 84.31 96 GLU A O 1
ATOM 815 N N . LYS A 1 97 ? 8.905 4.529 4.904 1.00 84.31 97 LYS A N 1
ATOM 816 C CA . LYS A 1 97 ? 7.683 4.876 4.180 1.00 84.31 97 LYS A CA 1
ATOM 817 C C . LYS A 1 97 ? 6.683 3.724 4.176 1.00 84.31 97 LYS A C 1
ATOM 819 O O . LYS A 1 97 ? 5.503 3.943 4.440 1.00 84.31 97 LYS A O 1
ATOM 824 N N . GLY A 1 98 ? 7.150 2.492 3.969 1.00 84.94 98 GLY A N 1
ATOM 825 C CA . GLY A 1 98 ? 6.336 1.281 4.073 1.00 84.94 98 GLY A CA 1
ATOM 826 C C . GLY A 1 98 ? 5.664 1.148 5.442 1.00 84.94 98 GLY A C 1
ATOM 827 O O . GLY A 1 98 ? 4.465 0.877 5.529 1.00 84.94 98 GLY A O 1
ATOM 828 N N . LEU A 1 99 ? 6.404 1.396 6.527 1.00 87.56 99 LEU A N 1
ATOM 829 C CA . LEU A 1 99 ? 5.847 1.377 7.883 1.00 87.56 99 LEU A CA 1
ATOM 830 C C . LEU A 1 99 ? 4.822 2.493 8.116 1.00 87.56 99 LEU A C 1
ATOM 832 O O . LEU A 1 99 ? 3.816 2.247 8.785 1.00 87.56 99 LEU A O 1
ATOM 836 N N . GLU A 1 100 ? 5.058 3.686 7.572 1.00 89.06 100 GLU A N 1
ATOM 837 C CA . GLU A 1 100 ? 4.134 4.820 7.654 1.00 89.06 100 GLU A CA 1
ATOM 838 C C . GLU A 1 100 ? 2.788 4.488 6.994 1.00 89.06 100 GLU A C 1
ATOM 840 O O . GLU A 1 100 ? 1.739 4.590 7.635 1.00 89.06 100 GLU A O 1
ATOM 845 N N . VAL A 1 101 ? 2.803 4.036 5.736 1.00 88.62 101 VAL A N 1
ATOM 846 C CA . VAL A 1 101 ? 1.570 3.822 4.961 1.00 88.62 101 VAL A CA 1
ATOM 847 C C . VAL A 1 101 ? 0.766 2.623 5.437 1.00 88.62 101 VAL A C 1
ATOM 849 O O . VAL A 1 101 ? -0.452 2.725 5.612 1.00 88.62 101 VAL A O 1
ATOM 852 N N . TYR A 1 102 ? 1.429 1.502 5.739 1.00 89.31 102 TYR A N 1
ATOM 853 C CA . TYR A 1 102 ? 0.743 0.354 6.322 1.00 89.31 102 TYR A CA 1
ATOM 854 C C . TYR A 1 102 ? 0.234 0.668 7.732 1.00 89.31 102 TYR A C 1
ATOM 856 O O . TYR A 1 102 ? -0.854 0.222 8.102 1.00 89.31 102 TYR A O 1
ATOM 864 N N . GLY A 1 103 ? 0.974 1.464 8.511 1.00 90.06 103 GLY A N 1
ATOM 865 C CA . GLY A 1 103 ? 0.535 1.948 9.820 1.00 90.06 103 GLY A CA 1
ATOM 866 C C . GLY A 1 103 ? -0.738 2.790 9.733 1.00 90.06 103 GLY A C 1
ATOM 867 O O . GLY A 1 103 ? -1.699 2.525 10.456 1.00 90.06 103 GLY A O 1
ATOM 868 N N . TYR A 1 104 ? -0.777 3.740 8.798 1.00 90.94 104 TYR A N 1
ATOM 869 C CA . TYR A 1 104 ? -1.954 4.569 8.545 1.00 90.94 104 TYR A CA 1
ATOM 870 C C . TYR A 1 104 ? -3.174 3.736 8.126 1.00 90.94 104 TYR A C 1
ATOM 872 O O . TYR A 1 104 ? -4.276 3.937 8.646 1.00 90.94 104 TYR A O 1
ATOM 880 N N . LEU A 1 105 ? -2.986 2.759 7.230 1.00 89.06 105 LEU A N 1
ATOM 881 C CA . LEU A 1 105 ? -4.061 1.856 6.811 1.00 89.06 105 LEU A CA 1
ATOM 882 C C . LEU A 1 105 ? -4.616 1.053 7.997 1.00 89.06 105 LEU A C 1
ATOM 884 O O . LEU A 1 105 ? -5.833 0.938 8.146 1.00 89.06 105 LEU A O 1
ATOM 888 N N . VAL A 1 106 ? -3.737 0.529 8.857 1.00 91.38 106 VAL A N 1
ATOM 889 C CA . VAL A 1 106 ? -4.129 -0.211 10.064 1.00 91.38 106 VAL A CA 1
ATOM 890 C C . VAL A 1 106 ? -4.943 0.668 11.009 1.00 91.38 106 VAL A C 1
ATOM 892 O O . VAL A 1 106 ? -6.011 0.240 11.435 1.00 91.38 106 VAL A O 1
ATOM 895 N N . GLU A 1 107 ? -4.500 1.893 11.300 1.00 91.19 107 GLU A N 1
ATOM 896 C CA . GLU A 1 107 ? -5.228 2.812 12.186 1.00 91.19 107 GLU A CA 1
ATOM 897 C C . GLU A 1 107 ? -6.640 3.102 11.656 1.00 91.19 107 GLU A C 1
ATOM 899 O O . GLU A 1 107 ? -7.633 3.021 12.388 1.00 91.19 107 GLU A O 1
ATOM 904 N N . ARG A 1 108 ? -6.754 3.379 10.352 1.00 88.88 108 ARG A N 1
ATOM 905 C CA . ARG A 1 108 ? -8.046 3.625 9.701 1.00 88.88 108 ARG A CA 1
ATOM 906 C C . ARG A 1 108 ? -8.955 2.397 9.744 1.00 88.88 108 ARG A C 1
ATOM 908 O O . ARG A 1 108 ? -10.134 2.533 10.072 1.00 88.88 108 ARG A O 1
ATOM 915 N N . LEU A 1 109 ? -8.420 1.212 9.458 1.00 87.19 109 LEU A N 1
ATOM 916 C CA . LEU A 1 109 ? -9.166 -0.045 9.496 1.00 87.19 109 LEU A CA 1
ATOM 917 C C . LEU A 1 109 ? -9.589 -0.443 10.911 1.00 87.19 109 LEU A C 1
ATOM 919 O O . LEU A 1 109 ? -10.676 -0.989 11.072 1.00 87.19 109 LEU A O 1
ATOM 923 N N . GLU A 1 110 ? -8.785 -0.167 11.939 1.00 88.38 110 GLU A N 1
ATOM 924 C CA . GLU A 1 110 ? -9.165 -0.403 13.338 1.00 88.38 110 GLU A CA 1
ATOM 925 C C . GLU A 1 110 ? -10.345 0.478 13.750 1.00 88.38 110 GLU A C 1
ATOM 927 O O . GLU A 1 110 ? -11.301 -0.014 14.356 1.00 88.38 110 GLU A O 1
ATOM 932 N N . LEU A 1 111 ? -10.319 1.758 13.363 1.00 86.69 111 LEU A N 1
ATOM 933 C CA . LEU A 1 111 ? -11.434 2.677 13.580 1.00 86.69 111 LEU A CA 1
ATOM 934 C C . LEU A 1 111 ? -12.688 2.236 12.824 1.00 86.69 111 LEU A C 1
ATOM 936 O O . LEU A 1 111 ? -13.788 2.346 13.365 1.00 86.69 111 LEU A O 1
ATOM 940 N N . GLU A 1 112 ? -12.550 1.741 11.594 1.00 82.31 112 GLU A N 1
ATOM 941 C CA . GLU A 1 112 ? -13.703 1.318 10.801 1.00 82.31 112 GLU A CA 1
ATOM 942 C C . GLU A 1 112 ? -14.286 -0.021 11.267 1.00 82.31 112 GLU A C 1
ATOM 944 O O . GLU A 1 112 ? -15.498 -0.135 11.446 1.00 82.31 112 GLU A O 1
ATOM 949 N N . CYS A 1 113 ? -13.438 -1.006 11.574 1.00 81.56 113 CYS A N 1
ATOM 950 C CA . CYS A 1 113 ? -13.861 -2.288 12.143 1.00 81.56 113 CYS A CA 1
ATOM 951 C C . CYS A 1 113 ? -14.545 -2.123 13.509 1.00 81.56 113 CYS A C 1
ATOM 953 O O . CYS A 1 113 ? -15.370 -2.954 13.893 1.00 81.56 113 CYS A O 1
ATOM 955 N N . ALA A 1 114 ? -14.214 -1.063 14.255 1.00 80.88 114 ALA A N 1
ATOM 956 C CA . ALA A 1 114 ? -14.896 -0.723 15.500 1.00 80.88 114 ALA A CA 1
ATOM 957 C C . ALA A 1 114 ? -16.319 -0.174 15.277 1.00 80.88 114 ALA A C 1
ATOM 959 O O . ALA A 1 114 ? -17.168 -0.324 16.156 1.00 80.88 114 ALA A O 1
ATOM 960 N N . LYS A 1 115 ? -16.594 0.450 14.121 1.00 80.94 115 LYS A N 1
ATOM 961 C CA . LYS A 1 115 ? -17.922 0.984 13.769 1.00 80.94 115 LYS A CA 1
ATOM 962 C C . LYS A 1 115 ? -18.814 -0.068 13.125 1.00 80.94 115 LYS A C 1
ATOM 964 O O . LYS A 1 115 ? -19.992 -0.152 13.468 1.00 80.94 115 LYS A O 1
ATOM 969 N N . GLN A 1 116 ? -18.267 -0.853 12.197 1.00 74.38 116 GLN A N 1
ATOM 970 C CA . GLN A 1 116 ? -18.993 -1.913 11.509 1.00 74.38 116 GLN A CA 1
ATOM 971 C C . GLN A 1 116 ? -18.172 -3.196 11.458 1.00 74.38 116 GLN A C 1
ATOM 973 O O . GLN A 1 116 ? -16.981 -3.191 11.153 1.00 74.38 116 GLN A O 1
ATOM 978 N N . THR A 1 117 ? -18.824 -4.326 11.725 1.00 69.94 117 THR A N 1
ATOM 979 C CA . THR A 1 117 ? -18.194 -5.636 11.565 1.00 69.94 117 THR A CA 1
ATOM 980 C C . THR A 1 117 ? -18.228 -6.022 10.091 1.00 69.94 117 THR A C 1
ATOM 982 O O . THR A 1 117 ? -19.170 -6.657 9.626 1.00 69.94 117 THR A O 1
ATOM 985 N N . ASP A 1 118 ? -17.209 -5.594 9.356 1.00 78.19 118 ASP A N 1
ATOM 986 C CA . ASP A 1 118 ? -16.981 -5.992 7.972 1.00 78.19 118 ASP A CA 1
ATOM 987 C C . ASP A 1 118 ? -15.860 -7.039 7.920 1.00 78.19 118 ASP A C 1
ATOM 989 O O . ASP A 1 118 ? -14.733 -6.789 8.351 1.00 78.19 118 ASP A O 1
ATOM 993 N N . VAL A 1 119 ? -16.195 -8.240 7.441 1.00 79.94 119 VAL A N 1
ATOM 994 C CA . VAL A 1 119 ? -15.266 -9.382 7.395 1.00 79.94 119 VAL A CA 1
ATOM 995 C C . VAL A 1 119 ? -14.079 -9.089 6.474 1.00 79.94 119 VAL A C 1
ATOM 997 O O . VAL A 1 119 ? -12.960 -9.485 6.792 1.00 79.94 119 VAL A O 1
ATOM 1000 N N . ASN A 1 120 ? -14.304 -8.351 5.384 1.00 82.00 120 ASN A N 1
ATOM 1001 C CA . ASN A 1 120 ? -13.261 -7.995 4.431 1.00 82.00 120 ASN A CA 1
ATOM 1002 C C . ASN A 1 120 ? -12.257 -7.027 5.070 1.00 82.00 120 ASN A C 1
ATOM 1004 O O . ASN A 1 120 ? -11.054 -7.262 5.042 1.00 82.00 120 ASN A O 1
ATOM 1008 N N . ASN A 1 121 ? -12.746 -5.998 5.764 1.00 83.62 121 ASN A N 1
ATOM 1009 C CA . ASN A 1 121 ? -11.888 -5.056 6.485 1.00 83.62 121 ASN A CA 1
ATOM 1010 C C . ASN A 1 121 ? -11.079 -5.732 7.605 1.00 83.62 121 ASN A C 1
ATOM 1012 O O . ASN A 1 121 ? -9.932 -5.358 7.843 1.00 83.62 121 ASN A O 1
ATOM 1016 N N . GLN A 1 122 ? -11.634 -6.749 8.274 1.00 85.25 122 GLN A N 1
ATOM 1017 C CA . GLN A 1 122 ? -10.897 -7.533 9.274 1.00 85.25 122 GLN A CA 1
ATOM 1018 C C . GLN A 1 122 ? -9.784 -8.389 8.656 1.00 85.25 122 GLN A C 1
ATOM 1020 O O . GLN A 1 122 ? -8.715 -8.531 9.256 1.00 85.25 122 GLN A O 1
ATOM 1025 N N . GLU A 1 123 ? -10.021 -8.956 7.474 1.00 89.25 123 GLU A N 1
ATOM 1026 C CA . GLU A 1 123 ? -9.014 -9.715 6.732 1.00 89.25 123 GLU A CA 1
ATOM 1027 C C . GLU A 1 123 ? -7.884 -8.801 6.247 1.00 89.25 123 GLU A C 1
ATOM 1029 O O . GLU A 1 123 ? -6.716 -9.073 6.538 1.00 89.25 123 GLU A O 1
ATOM 1034 N N . ILE A 1 124 ? -8.229 -7.657 5.645 1.00 88.56 124 ILE A N 1
ATOM 1035 C CA . ILE A 1 124 ? -7.264 -6.626 5.240 1.00 88.56 124 ILE A CA 1
ATOM 1036 C C . ILE A 1 124 ? -6.452 -6.146 6.449 1.00 88.56 124 ILE A C 1
ATOM 1038 O O . ILE A 1 124 ? -5.230 -6.051 6.378 1.00 88.56 124 ILE A O 1
ATOM 1042 N N . LEU A 1 125 ? -7.097 -5.892 7.592 1.00 90.00 125 LEU A N 1
ATOM 1043 C CA . LEU A 1 125 ? -6.420 -5.457 8.814 1.00 90.00 125 LEU A CA 1
ATOM 1044 C C . LEU A 1 125 ? -5.381 -6.480 9.293 1.00 90.00 125 LEU A C 1
ATOM 1046 O O . LEU A 1 125 ? -4.287 -6.108 9.727 1.00 90.00 125 LEU A O 1
ATOM 1050 N N . LYS A 1 126 ? -5.718 -7.772 9.241 1.00 90.25 126 LYS A N 1
ATOM 1051 C CA . LYS A 1 126 ? -4.799 -8.850 9.620 1.00 90.25 126 LYS A CA 1
ATOM 1052 C C . LYS A 1 126 ? -3.597 -8.901 8.678 1.00 90.25 126 LYS A C 1
ATOM 1054 O O . LYS A 1 126 ? -2.468 -9.029 9.153 1.00 90.25 126 LYS A O 1
ATOM 1059 N N . GLU A 1 127 ? -3.836 -8.776 7.378 1.00 89.12 127 GLU A N 1
ATOM 1060 C CA . GLU A 1 127 ? -2.789 -8.814 6.361 1.00 89.12 127 GLU A CA 1
ATOM 1061 C C . GLU A 1 127 ? -1.878 -7.577 6.436 1.00 89.12 127 GLU A C 1
ATOM 1063 O O . GLU A 1 127 ? -0.658 -7.713 6.483 1.00 89.12 127 GLU A O 1
ATOM 1068 N N . ALA A 1 128 ? -2.438 -6.374 6.584 1.00 88.50 128 ALA A N 1
ATOM 1069 C CA . ALA A 1 128 ? -1.668 -5.142 6.764 1.00 88.50 128 ALA A CA 1
ATOM 1070 C C . ALA A 1 128 ? -0.768 -5.202 8.015 1.00 88.50 128 ALA A C 1
ATOM 1072 O O . ALA A 1 128 ? 0.405 -4.832 7.969 1.00 88.50 128 ALA A O 1
ATOM 1073 N N . LYS A 1 129 ? -1.264 -5.763 9.129 1.00 90.44 129 LYS A N 1
ATOM 1074 C CA . LYS A 1 129 ? -0.440 -6.021 10.327 1.00 90.44 129 LYS A CA 1
ATOM 1075 C C . LYS A 1 129 ? 0.692 -7.013 10.061 1.00 90.44 129 LYS A C 1
ATOM 1077 O O . LYS A 1 129 ? 1.782 -6.853 10.612 1.00 90.44 129 LYS A O 1
ATOM 1082 N N . HIS A 1 130 ? 0.450 -8.028 9.234 1.00 88.50 130 HIS A N 1
ATOM 1083 C CA . HIS A 1 130 ? 1.484 -8.978 8.834 1.00 88.50 130 HIS A CA 1
ATOM 1084 C C . HIS A 1 130 ? 2.573 -8.307 7.984 1.00 88.50 130 HIS A C 1
ATOM 1086 O O . HIS A 1 130 ? 3.755 -8.530 8.243 1.00 88.50 130 HIS A O 1
ATOM 1092 N N . ARG A 1 131 ? 2.204 -7.409 7.062 1.00 85.75 131 ARG A N 1
ATOM 1093 C CA . ARG A 1 131 ? 3.155 -6.616 6.262 1.00 85.75 131 ARG A CA 1
ATOM 1094 C C . ARG A 1 131 ? 4.037 -5.721 7.127 1.00 85.75 131 ARG A C 1
ATOM 1096 O O . ARG A 1 131 ? 5.254 -5.755 6.983 1.00 85.75 131 ARG A O 1
ATOM 1103 N N . ILE A 1 132 ? 3.466 -5.033 8.121 1.00 87.62 132 ILE A N 1
ATOM 1104 C CA . ILE A 1 132 ? 4.249 -4.268 9.114 1.00 87.62 132 ILE A CA 1
ATOM 1105 C C . ILE A 1 132 ? 5.242 -5.173 9.854 1.00 87.62 132 ILE A C 1
ATOM 1107 O O . ILE A 1 132 ? 6.382 -4.779 10.101 1.00 87.62 132 ILE A O 1
ATOM 1111 N N . PHE A 1 133 ? 4.823 -6.386 10.231 1.00 87.75 133 PHE A N 1
ATOM 1112 C CA . PHE A 1 133 ? 5.714 -7.344 10.883 1.00 87.75 133 PHE A CA 1
ATOM 1113 C C . PHE A 1 133 ? 6.873 -7.753 9.965 1.00 87.75 133 PHE A C 1
ATOM 1115 O O . PHE A 1 133 ? 8.011 -7.767 10.424 1.00 87.75 133 PHE A O 1
ATOM 1122 N N . ILE A 1 134 ? 6.618 -8.044 8.687 1.00 85.06 134 ILE A N 1
ATOM 1123 C CA . ILE A 1 134 ? 7.673 -8.368 7.713 1.00 85.06 134 ILE A CA 1
ATOM 1124 C C . ILE A 1 134 ? 8.629 -7.182 7.556 1.00 85.06 134 ILE A C 1
ATOM 1126 O O . ILE A 1 134 ? 9.829 -7.346 7.759 1.00 85.06 134 ILE A O 1
ATOM 1130 N N . LEU A 1 135 ? 8.105 -5.978 7.312 1.00 83.44 135 LEU A N 1
ATOM 1131 C CA . LEU A 1 135 ? 8.906 -4.764 7.143 1.00 83.44 135 LEU A CA 1
ATOM 1132 C C . LEU A 1 135 ? 9.814 -4.502 8.346 1.00 83.44 135 LEU A C 1
ATOM 1134 O O . LEU A 1 135 ? 10.984 -4.189 8.168 1.00 83.44 135 LEU A O 1
ATOM 1138 N N . ARG A 1 136 ? 9.336 -4.696 9.581 1.00 83.62 136 ARG A N 1
ATOM 1139 C CA . ARG A 1 136 ? 10.174 -4.547 10.788 1.00 83.62 136 ARG A CA 1
ATOM 1140 C C . ARG A 1 136 ? 11.280 -5.595 10.905 1.00 83.62 136 ARG A C 1
ATOM 1142 O O . ARG A 1 136 ? 12.310 -5.309 11.508 1.00 83.62 136 ARG A O 1
ATOM 1149 N N . ASN A 1 137 ? 11.064 -6.796 10.372 1.00 78.50 137 ASN A N 1
ATOM 1150 C CA . ASN A 1 137 ? 12.005 -7.910 10.488 1.00 78.50 137 ASN A CA 1
ATOM 1151 C C . ASN A 1 137 ? 12.948 -8.049 9.284 1.00 78.50 137 ASN A C 1
ATOM 1153 O O . ASN A 1 137 ? 13.995 -8.675 9.432 1.00 78.50 137 ASN A O 1
ATOM 1157 N N . ASN A 1 138 ? 12.647 -7.437 8.133 1.00 65.69 138 ASN A N 1
ATOM 1158 C CA . ASN A 1 138 ? 13.551 -7.426 6.977 1.00 65.69 138 ASN A CA 1
ATOM 1159 C C . ASN A 1 138 ? 14.919 -6.799 7.316 1.00 65.69 138 ASN A C 1
ATOM 1161 O O . ASN A 1 138 ? 15.942 -7.316 6.882 1.00 65.69 138 ASN A O 1
ATOM 1165 N N . GLY A 1 139 ? 14.973 -5.806 8.214 1.00 53.62 139 GLY A N 1
ATOM 1166 C CA . GLY A 1 139 ? 16.241 -5.250 8.723 1.00 53.62 139 GLY A CA 1
ATOM 1167 C C . GLY A 1 139 ? 17.056 -6.184 9.643 1.00 53.62 139 GLY A C 1
ATOM 1168 O O . GLY A 1 139 ? 18.191 -5.864 10.000 1.00 53.62 139 GLY A O 1
ATOM 1169 N N . GLN A 1 140 ? 16.507 -7.335 10.060 1.00 48.16 140 GLN A N 1
ATOM 1170 C CA . GLN A 1 140 ? 17.217 -8.309 10.903 1.00 48.16 140 GLN A CA 1
ATOM 1171 C C . GLN A 1 140 ? 17.910 -9.424 10.107 1.00 48.16 140 GLN A C 1
ATOM 1173 O O . GLN A 1 140 ? 18.876 -9.989 10.616 1.00 48.16 140 GLN A O 1
ATOM 1178 N N . MET A 1 141 ? 17.475 -9.734 8.878 1.00 43.38 141 MET A N 1
ATOM 1179 C CA . MET A 1 141 ? 18.121 -10.775 8.059 1.00 43.38 141 MET A CA 1
ATOM 1180 C C . MET A 1 141 ? 19.453 -10.324 7.442 1.00 43.38 141 MET A C 1
ATOM 1182 O O . MET A 1 141 ? 20.334 -11.160 7.260 1.00 43.38 141 MET A O 1
ATOM 1186 N N . GLU A 1 142 ? 19.650 -9.027 7.191 1.00 44.06 142 GLU A N 1
ATOM 1187 C CA . GLU A 1 142 ? 20.916 -8.509 6.640 1.00 44.06 142 GLU A CA 1
ATOM 1188 C C . GLU A 1 142 ? 22.060 -8.445 7.668 1.00 44.06 142 GLU A C 1
ATOM 1190 O O . GLU A 1 142 ? 23.227 -8.410 7.295 1.00 44.06 142 GLU A O 1
ATOM 1195 N N . ASN A 1 143 ? 21.760 -8.506 8.971 1.00 39.66 143 ASN A N 1
ATOM 1196 C CA . ASN A 1 143 ? 22.767 -8.472 10.041 1.00 39.66 143 ASN A CA 1
ATOM 1197 C C . ASN A 1 143 ? 23.280 -9.870 10.463 1.00 39.66 143 ASN A C 1
ATOM 1199 O O . ASN A 1 143 ? 23.898 -10.005 11.521 1.00 39.66 143 ASN A O 1
ATOM 1203 N N . MET A 1 144 ? 23.013 -10.921 9.676 1.00 39.03 144 MET A N 1
ATOM 1204 C CA . MET A 1 144 ? 23.465 -12.302 9.938 1.00 39.03 144 MET A CA 1
ATOM 1205 C C . MET A 1 144 ? 24.393 -12.875 8.848 1.00 39.03 144 MET A C 1
ATOM 1207 O O . MET A 1 144 ? 24.445 -14.097 8.682 1.00 39.03 144 MET A O 1
ATOM 1211 N N . ILE A 1 145 ? 25.144 -12.027 8.133 1.00 37.84 145 ILE A N 1
ATOM 1212 C CA . ILE A 1 145 ? 26.259 -12.448 7.260 1.00 37.84 145 ILE A CA 1
ATOM 1213 C C . ILE A 1 145 ? 27.581 -11.908 7.803 1.00 37.84 145 ILE A C 1
ATOM 1215 O O . ILE A 1 145 ? 27.648 -10.695 8.099 1.00 37.84 145 ILE A O 1
#

Foldseek 3Di:
DDDDDPDDPPDPDDPPVVVVVVVVVLVVLCVVPPPVSVCVVDVPPPDPPVVPPPVVVVVVVLVVQLVVCLVVVVLVVSLVSLVVCLVVCLDPVNLVVLLVSLVVSLVSLVVVCVVDVDVVSVVSNVVSVVSNVSSVCSVVVVVPD

Secondary structure (DSSP, 8-state):
----------------HHHHHHHHHHHHHHHHHTTGGGGGT-S-SSS-TTTTS-HHHHHHHHHHHHHHHHHTT-HHHHHHHHHHTHHHHTSGGGHHHHHHHHHHHHHHHHHHHHHS--HHHHHHHHHHHHHHHHHHHHHHHGGG-

Radius of gyration: 25.66 Å; chains: 1; bounding box: 58×31×65 Å